Protein AF-A0A0H3GCJ0-F1 (afdb_monomer)

Sequence (112 aa):
MSKFIYASILSLSFLTLSPLSATAGWQDELRKAAKKVDLVKKSIRDPQGPEAKKMLGSDMRRFLQSPETEIDRFCNSAAGKAQGLLQGVAQVLNPQPTEYDEGFFPSPSASK

Mean predicted aligned error: 18.07 Å

Secondary structure (DSSP, 8-state):
-HHHHHHHHHHHHHHHHTTHHHHHHHHHHHHHHHHHHHHHHHHHH-TTSHHHHHHS-HHHHHHHH-HHHHHHHHHHHHHHHHHHHHHHHHHHHS------------------

Radius of gyration: 36.57 Å; Cα contacts (8 Å, |Δi|>4): 35; chains: 1; bounding box: 88×66×76 Å

Organism: Brucella suis biovar 1 (strain 1330) (NCBI:txid204722)

Structure (mmCIF, N/CA/C/O backbone):
data_AF-A0A0H3GCJ0-F1
#
_entry.id   AF-A0A0H3GCJ0-F1
#
loop_
_atom_site.group_PDB
_atom_site.id
_atom_site.type_symbol
_atom_site.label_atom_id
_atom_site.label_alt_id
_atom_site.label_comp_id
_atom_site.label_asym_id
_atom_site.label_entity_id
_atom_site.label_seq_id
_atom_site.pdbx_PDB_ins_code
_atom_site.Cartn_x
_atom_site.Cartn_y
_atom_site.Cartn_z
_atom_site.occupancy
_atom_site.B_iso_or_equiv
_atom_site.auth_seq_id
_atom_site.auth_comp_id
_atom_site.auth_asym_id
_atom_site.auth_atom_id
_atom_site.pdbx_PDB_model_num
ATOM 1 N N . MET A 1 1 ? -23.036 -27.080 58.370 1.00 50.25 1 MET A N 1
ATOM 2 C CA . MET A 1 1 ? -23.604 -27.244 57.012 1.00 50.25 1 MET A CA 1
ATOM 3 C C . MET A 1 1 ? -24.003 -25.924 56.356 1.00 50.25 1 MET A C 1
ATOM 5 O O . MET A 1 1 ? -23.525 -25.667 55.264 1.00 50.25 1 MET A O 1
ATOM 9 N N . SER A 1 2 ? -24.770 -25.042 57.010 1.00 58.78 2 SER A N 1
ATOM 10 C CA . SER A 1 2 ? -25.265 -23.799 56.377 1.00 58.78 2 SER A CA 1
ATOM 11 C C . SER A 1 2 ? -24.169 -22.826 55.880 1.00 58.78 2 SER A C 1
ATOM 13 O O . SER A 1 2 ? -24.241 -22.331 54.761 1.00 58.78 2 SER A O 1
ATOM 15 N N . LYS A 1 3 ? -23.077 -22.629 56.638 1.00 55.28 3 LYS A N 1
ATOM 16 C CA . LYS A 1 3 ? -21.966 -21.724 56.252 1.00 55.28 3 LYS A CA 1
ATOM 17 C C . LYS A 1 3 ? -21.234 -22.127 54.961 1.00 55.28 3 LYS A C 1
ATOM 19 O O . LYS A 1 3 ? -20.780 -21.255 54.230 1.00 55.28 3 LYS A O 1
ATOM 24 N N . PHE A 1 4 ? -21.148 -23.427 54.673 1.00 58.22 4 PHE A N 1
ATOM 25 C CA . PHE A 1 4 ? -20.509 -23.923 53.451 1.00 58.22 4 PHE A CA 1
ATOM 26 C C . PHE A 1 4 ? -21.381 -23.663 52.220 1.00 58.22 4 PHE A C 1
ATOM 28 O O . PHE A 1 4 ? -20.862 -23.247 51.195 1.00 58.22 4 PHE A O 1
ATOM 35 N N . ILE A 1 5 ? -22.703 -23.797 52.354 1.00 61.09 5 ILE A N 1
ATOM 36 C CA . ILE A 1 5 ? -23.660 -23.552 51.267 1.00 61.09 5 ILE A CA 1
ATOM 37 C C . ILE A 1 5 ? -23.641 -22.075 50.847 1.00 61.09 5 ILE A C 1
ATOM 39 O O . ILE A 1 5 ? -23.593 -21.776 49.657 1.00 61.09 5 ILE A O 1
ATOM 43 N N . TYR A 1 6 ? -23.596 -21.146 51.808 1.00 59.47 6 TYR A N 1
ATOM 44 C CA . TYR A 1 6 ? -23.499 -19.713 51.505 1.00 59.47 6 TYR A CA 1
ATOM 45 C C . TYR A 1 6 ? -22.198 -19.344 50.784 1.00 59.47 6 TYR A C 1
ATOM 47 O O . TYR A 1 6 ? -22.236 -18.563 49.836 1.00 59.47 6 TYR A O 1
ATOM 55 N N . ALA A 1 7 ? -21.063 -19.929 51.183 1.00 60.69 7 ALA A N 1
ATOM 56 C CA . ALA A 1 7 ? -19.785 -19.711 50.506 1.00 60.69 7 ALA A CA 1
ATOM 57 C C . ALA A 1 7 ? -19.793 -20.266 49.070 1.00 60.69 7 ALA A C 1
ATOM 59 O O . ALA A 1 7 ? -19.304 -19.608 48.151 1.00 60.69 7 ALA A O 1
ATOM 60 N N . SER A 1 8 ? -20.413 -21.432 48.859 1.00 59.50 8 SER A N 1
ATOM 61 C CA . SER A 1 8 ? -20.589 -22.024 47.530 1.00 59.50 8 SER A CA 1
ATOM 62 C C . SER A 1 8 ? -21.447 -21.142 46.623 1.00 59.50 8 SER A C 1
ATOM 64 O O . SER A 1 8 ? -21.042 -20.869 45.495 1.00 59.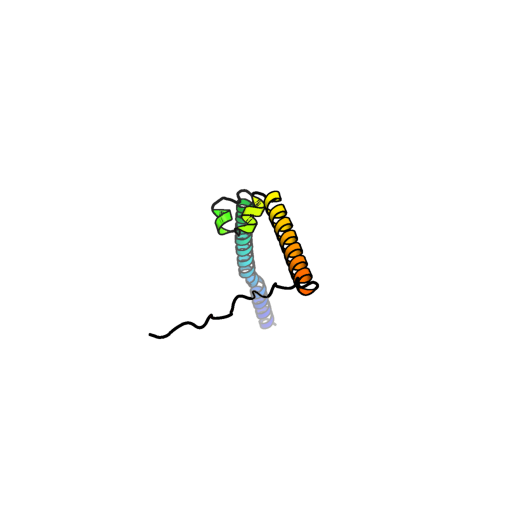50 8 SER A O 1
ATOM 66 N N . ILE A 1 9 ? -22.575 -20.627 47.123 1.00 63.69 9 ILE A N 1
ATOM 67 C CA . ILE A 1 9 ? -23.462 -19.734 46.362 1.00 63.69 9 ILE A CA 1
ATOM 68 C C . ILE A 1 9 ? -22.750 -18.418 46.023 1.00 63.69 9 ILE A C 1
ATOM 70 O O . ILE A 1 9 ? -22.813 -17.977 44.880 1.00 63.69 9 ILE A O 1
ATOM 74 N N . LEU A 1 10 ? -22.016 -17.815 46.965 1.00 60.38 10 LEU A N 1
ATOM 75 C CA . LEU A 1 10 ? -21.267 -16.580 46.701 1.00 60.38 10 LEU A CA 1
ATOM 76 C C . LEU A 1 10 ? -20.169 -16.778 45.641 1.00 60.38 10 LEU A C 1
ATOM 78 O O . LEU A 1 10 ? -19.991 -15.920 44.778 1.00 60.38 10 LEU A O 1
ATOM 82 N N . SER A 1 11 ? -19.464 -17.915 45.679 1.00 60.00 11 SER A N 1
ATOM 83 C CA . SER A 1 11 ? -18.426 -18.246 44.692 1.00 60.00 11 SER A CA 1
ATOM 84 C C . SER A 1 11 ? -18.997 -18.503 43.293 1.00 60.00 11 SER A C 1
ATOM 86 O O . SER A 1 11 ? -18.411 -18.076 42.298 1.00 60.00 11 SER A O 1
ATOM 88 N N . LEU A 1 12 ? -20.176 -19.131 43.212 1.00 60.44 12 LEU A N 1
ATOM 89 C CA . LEU A 1 12 ? -20.853 -19.419 41.951 1.00 60.44 12 LEU A CA 1
ATOM 90 C C . LEU A 1 12 ? -21.359 -18.124 41.297 1.00 60.44 12 LEU A C 1
ATOM 92 O O . LEU A 1 12 ? -21.163 -17.928 40.100 1.00 60.44 12 LEU A O 1
ATOM 96 N N . SER A 1 13 ? -21.894 -17.193 42.095 1.00 59.72 13 SER A N 1
ATOM 97 C CA . SER A 1 13 ? -22.290 -15.851 41.642 1.00 59.72 13 SER A CA 1
ATOM 98 C C . SER A 1 13 ? -21.109 -15.054 41.079 1.00 59.72 13 SER A C 1
ATOM 100 O O . SER A 1 13 ? -21.241 -14.395 40.046 1.00 59.72 13 SER A O 1
ATOM 102 N N . PHE A 1 14 ? -19.934 -15.151 41.713 1.00 56.91 14 PHE A N 1
ATOM 103 C CA . PHE A 1 14 ? -18.710 -14.490 41.246 1.00 56.91 14 PHE A CA 1
ATOM 104 C C . PHE A 1 14 ? -18.207 -15.064 39.913 1.00 56.91 14 PHE A C 1
ATOM 106 O O . PHE A 1 14 ? -17.756 -14.308 39.055 1.00 56.91 14 PHE A O 1
ATOM 113 N N . LEU A 1 15 ? -18.342 -16.375 39.693 1.00 56.50 15 LEU A N 1
ATOM 114 C CA . LEU A 1 15 ? -18.004 -17.023 38.419 1.00 56.50 15 LEU A CA 1
ATOM 115 C C . LEU A 1 15 ? -18.973 -16.638 37.289 1.00 56.50 15 LEU A C 1
ATOM 117 O O . LEU A 1 15 ? -18.541 -16.476 36.150 1.00 56.50 15 LEU A O 1
ATOM 121 N N . THR A 1 16 ? -20.259 -16.427 37.590 1.00 57.00 16 THR A N 1
ATOM 122 C CA . THR A 1 16 ? -21.266 -16.060 36.577 1.00 57.00 16 THR A CA 1
ATOM 123 C C . THR A 1 16 ? -21.293 -14.574 36.215 1.00 57.00 16 THR A C 1
ATOM 125 O O . THR A 1 16 ? -21.661 -14.243 35.091 1.00 57.00 16 THR A O 1
ATOM 128 N N . LEU A 1 17 ? -20.893 -13.667 37.118 1.00 53.50 17 LEU A N 1
ATOM 129 C CA . LEU A 1 17 ? -20.818 -12.229 36.812 1.00 53.50 17 LEU A CA 1
ATOM 130 C C . LEU A 1 17 ? -19.537 -11.825 36.061 1.00 53.50 17 LEU A C 1
ATOM 132 O O . LEU A 1 17 ? -19.485 -10.742 35.479 1.00 53.50 17 LEU A O 1
ATOM 136 N N . SER A 1 18 ? -18.508 -12.676 36.050 1.00 55.38 18 SER A N 1
ATOM 137 C CA . SER A 1 18 ? -17.159 -12.274 35.631 1.00 55.38 18 SER A CA 1
ATOM 138 C C . SER A 1 18 ? -16.782 -12.384 34.139 1.00 55.38 18 SER A C 1
ATOM 140 O O . SER A 1 18 ? -15.665 -11.968 33.834 1.00 55.38 18 SER A O 1
ATOM 142 N N . PRO A 1 19 ? -17.612 -12.825 33.162 1.00 52.69 19 PRO A N 1
ATOM 143 C CA . PRO A 1 19 ? -17.205 -12.716 31.758 1.00 52.69 19 PRO A CA 1
ATOM 144 C C . PRO A 1 19 ? -17.870 -11.570 30.984 1.00 52.69 19 PRO A C 1
ATOM 146 O O . PRO A 1 19 ? -17.436 -11.304 29.864 1.00 52.69 19 PRO A O 1
ATOM 149 N N . LEU A 1 20 ? -18.857 -10.849 31.538 1.00 51.41 20 LEU A N 1
ATOM 150 C CA . LEU A 1 20 ? -19.580 -9.821 30.767 1.00 51.41 20 LEU A CA 1
ATOM 151 C C . LEU A 1 20 ? -18.653 -8.682 30.297 1.00 51.41 20 LEU A C 1
ATOM 153 O O . LEU A 1 20 ? -18.747 -8.215 29.158 1.00 51.41 20 LEU A O 1
ATOM 157 N N . SER A 1 21 ? -17.699 -8.294 31.147 1.00 51.91 21 SER A N 1
ATOM 158 C CA . SER A 1 21 ? -16.721 -7.235 30.867 1.00 51.91 21 SER A CA 1
ATOM 159 C C . SER A 1 21 ? -15.646 -7.660 29.862 1.00 51.91 21 SER A C 1
ATOM 161 O O . SER A 1 21 ? -15.158 -6.828 29.101 1.00 51.91 21 SER A O 1
ATOM 163 N N . ALA A 1 22 ? -15.299 -8.952 29.816 1.00 53.09 22 ALA A N 1
ATOM 164 C CA . ALA A 1 22 ? -14.360 -9.476 28.828 1.00 53.09 22 ALA A CA 1
ATOM 165 C C . ALA A 1 22 ? -15.012 -9.505 27.439 1.00 53.09 22 ALA A C 1
ATOM 167 O O . ALA A 1 22 ? -14.441 -8.990 26.481 1.00 53.09 22 ALA A O 1
ATOM 168 N N . THR A 1 23 ? -16.246 -10.007 27.321 1.00 56.22 23 THR A N 1
ATOM 169 C CA . THR A 1 23 ? -16.966 -10.069 26.036 1.00 56.22 23 THR A CA 1
ATOM 170 C C . THR A 1 23 ? -17.223 -8.699 25.405 1.00 56.22 23 THR A C 1
ATOM 172 O O . THR A 1 23 ? -17.148 -8.575 24.182 1.00 56.22 23 THR A O 1
ATOM 175 N N . ALA A 1 24 ? -17.463 -7.664 26.217 1.00 60.91 24 ALA A N 1
ATOM 176 C CA . ALA A 1 24 ? -17.672 -6.302 25.726 1.00 60.91 24 ALA A CA 1
ATOM 177 C C . ALA A 1 24 ? -16.407 -5.717 25.068 1.00 60.91 24 ALA A C 1
ATOM 179 O O . ALA A 1 24 ? -16.486 -5.124 23.992 1.00 60.91 24 ALA A O 1
ATOM 180 N N . GLY A 1 25 ? -15.228 -5.955 25.658 1.00 72.94 25 GLY A N 1
ATOM 181 C CA . GLY A 1 25 ? -13.954 -5.495 25.097 1.00 72.94 25 GLY A CA 1
ATOM 182 C C . GLY A 1 25 ? -13.628 -6.142 23.747 1.00 72.94 25 GLY A C 1
ATOM 183 O O . GLY A 1 25 ? -13.254 -5.452 22.800 1.00 72.94 25 GLY A O 1
ATOM 184 N N . TRP A 1 26 ? -13.842 -7.457 23.621 1.00 79.00 26 TRP A N 1
ATOM 185 C CA . TRP A 1 26 ? -13.596 -8.179 22.366 1.00 79.00 26 TRP A CA 1
ATOM 186 C C . TRP A 1 26 ? -14.540 -7.749 21.239 1.00 79.00 26 TRP A C 1
ATOM 188 O O . TRP A 1 26 ? -14.107 -7.628 20.094 1.00 79.00 26 TRP A O 1
ATOM 198 N N . GLN A 1 27 ? -15.813 -7.473 21.538 1.00 81.94 27 GLN A N 1
ATOM 199 C CA . GLN A 1 27 ? -16.754 -6.975 20.531 1.00 81.94 27 GLN A CA 1
ATOM 200 C C . GLN A 1 27 ? -16.357 -5.602 19.984 1.00 81.94 27 GLN A C 1
ATOM 202 O O . GLN A 1 27 ? -16.456 -5.376 18.775 1.00 81.94 27 GLN A O 1
ATOM 207 N N . ASP A 1 28 ? -15.883 -4.695 20.836 1.00 86.19 28 ASP A N 1
ATOM 208 C CA . ASP A 1 28 ? -15.432 -3.383 20.382 1.00 86.19 28 ASP A CA 1
ATOM 209 C C . ASP A 1 28 ? -14.130 -3.458 19.581 1.00 86.19 28 ASP A C 1
ATOM 211 O O . ASP A 1 28 ? -14.006 -2.771 18.563 1.00 86.19 28 ASP A O 1
ATOM 215 N N . GLU A 1 29 ? -13.193 -4.330 19.953 1.00 87.06 29 GLU A N 1
ATOM 216 C CA . GLU A 1 29 ? -11.994 -4.581 19.146 1.00 87.06 29 GLU A CA 1
ATOM 217 C C . GLU A 1 29 ? -12.333 -5.207 17.785 1.00 87.06 29 GLU A C 1
ATOM 219 O O . GLU A 1 29 ? -11.829 -4.751 16.755 1.00 87.06 29 GLU A O 1
ATOM 224 N N . LEU A 1 30 ? -13.267 -6.162 17.731 1.00 86.75 30 LEU A N 1
ATOM 225 C CA . LEU A 1 30 ? -13.767 -6.722 16.470 1.00 86.75 30 LEU A CA 1
ATOM 226 C C . LEU A 1 30 ? -14.437 -5.653 15.600 1.00 86.75 30 LEU A C 1
ATOM 228 O O . LEU A 1 30 ? -14.201 -5.585 14.392 1.00 86.75 30 LEU A O 1
ATOM 232 N N . ARG A 1 31 ? -15.226 -4.763 16.206 1.00 89.38 31 ARG A N 1
ATOM 233 C CA . ARG A 1 31 ? -15.860 -3.643 15.502 1.00 89.38 31 ARG A CA 1
ATOM 234 C C . ARG A 1 31 ? -14.823 -2.659 14.955 1.00 89.38 31 ARG A C 1
ATOM 236 O O . ARG A 1 31 ? -14.982 -2.166 13.837 1.00 89.38 31 ARG A O 1
ATOM 243 N N . LYS A 1 32 ? -13.753 -2.369 15.702 1.00 89.62 32 LYS A N 1
ATOM 244 C CA . LYS A 1 32 ? -12.630 -1.543 15.222 1.00 89.62 32 LYS A CA 1
ATOM 245 C C . LYS A 1 32 ? -11.885 -2.229 14.076 1.00 89.62 32 LYS A C 1
ATOM 247 O O . LYS A 1 32 ? -11.573 -1.569 13.085 1.00 89.62 32 LYS A O 1
ATOM 252 N N . ALA A 1 33 ? -11.630 -3.531 14.183 1.00 88.62 33 ALA A N 1
ATOM 253 C CA . ALA A 1 33 ? -10.973 -4.310 13.140 1.00 88.62 33 ALA A CA 1
ATOM 254 C C . ALA A 1 33 ? -11.795 -4.318 11.841 1.00 88.62 33 ALA A C 1
ATOM 256 O O . ALA A 1 33 ? -11.249 -4.021 10.781 1.00 88.62 33 ALA A O 1
ATOM 257 N N . ALA A 1 34 ? -13.111 -4.536 11.924 1.00 90.75 34 ALA A N 1
ATOM 258 C CA . ALA A 1 34 ? -14.007 -4.486 10.768 1.00 90.75 34 ALA A CA 1
ATOM 259 C C . ALA A 1 34 ? -13.945 -3.128 10.044 1.00 90.75 34 ALA A C 1
ATOM 261 O O . ALA A 1 34 ? -13.782 -3.076 8.826 1.00 90.75 34 ALA A O 1
ATOM 262 N N . LYS A 1 35 ? -13.957 -2.018 10.795 1.00 91.06 35 LYS A N 1
ATOM 263 C CA . LYS A 1 35 ? -13.802 -0.670 10.221 1.00 91.06 35 LYS A CA 1
ATOM 264 C C . LYS A 1 35 ? -12.456 -0.480 9.517 1.00 91.06 35 LYS A C 1
ATOM 266 O O . LYS A 1 35 ? -12.409 0.150 8.463 1.00 91.06 35 LYS A O 1
ATOM 271 N N . LYS A 1 36 ? -11.365 -1.018 10.076 1.00 89.50 36 LYS A N 1
ATOM 272 C CA . LYS A 1 36 ? -10.042 -0.980 9.430 1.00 89.50 36 LYS A CA 1
ATOM 273 C C . LYS A 1 36 ? -10.031 -1.782 8.130 1.00 89.50 36 LYS A C 1
ATOM 275 O O . LYS A 1 36 ? -9.484 -1.303 7.145 1.00 89.50 36 LYS A O 1
ATOM 280 N N . VAL A 1 37 ? -10.664 -2.954 8.104 1.00 89.94 37 VAL A N 1
ATOM 281 C CA . VAL A 1 37 ? -10.780 -3.777 6.889 1.00 89.94 37 VAL A CA 1
ATOM 282 C C . VAL A 1 37 ? -11.535 -3.028 5.791 1.00 89.94 37 VAL A C 1
ATOM 284 O O . VAL A 1 37 ? -11.067 -2.983 4.655 1.00 89.94 37 VAL A O 1
ATOM 28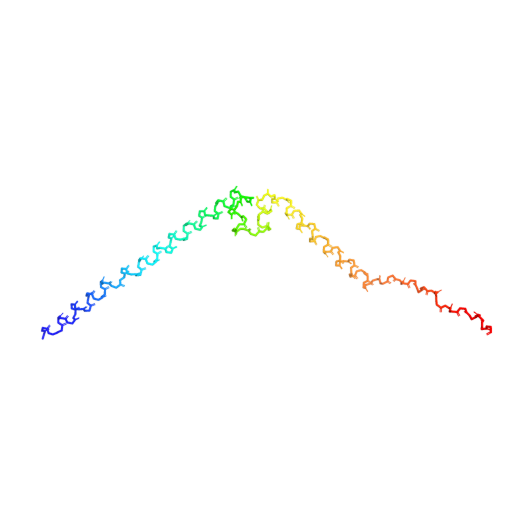7 N N . ASP A 1 38 ? -12.644 -2.368 6.123 1.00 90.81 38 ASP A N 1
ATOM 288 C CA . ASP A 1 38 ? -13.381 -1.548 5.156 1.00 90.81 38 ASP A CA 1
ATOM 289 C C . ASP A 1 38 ? -12.547 -0.375 4.627 1.00 90.81 38 ASP A C 1
ATOM 291 O O . ASP A 1 38 ? -12.608 -0.050 3.438 1.00 90.81 38 ASP A O 1
ATOM 295 N N . LEU A 1 39 ? -11.740 0.251 5.487 1.00 88.50 39 LEU A N 1
ATOM 296 C CA . LEU A 1 39 ? -10.852 1.346 5.099 1.00 88.50 39 LEU A CA 1
ATOM 297 C C . LEU A 1 39 ? -9.738 0.869 4.156 1.00 88.50 39 LEU A C 1
ATOM 299 O O . LEU A 1 39 ? -9.475 1.509 3.135 1.00 88.50 39 LEU A O 1
ATOM 303 N N . VAL A 1 40 ? -9.142 -0.291 4.442 1.00 89.94 40 VAL A N 1
ATOM 304 C CA . VAL A 1 40 ? -8.161 -0.948 3.567 1.00 89.94 40 VAL A CA 1
ATOM 305 C C . VAL A 1 40 ? -8.798 -1.298 2.225 1.00 89.94 40 VAL A C 1
ATOM 307 O O . VAL A 1 40 ? -8.242 -0.969 1.181 1.00 89.94 40 VAL A O 1
ATOM 310 N N . LYS A 1 41 ? -9.998 -1.887 2.225 1.00 90.50 41 LYS A N 1
ATOM 311 C CA . LYS A 1 41 ? -10.728 -2.236 1.000 1.00 90.50 41 LYS A CA 1
ATOM 312 C C . LYS A 1 41 ? -10.982 -1.013 0.118 1.00 90.50 41 LYS A C 1
ATOM 314 O O . LYS A 1 41 ? -10.767 -1.073 -1.090 1.00 90.50 41 LYS A O 1
ATOM 319 N N . LYS A 1 42 ? -11.414 0.105 0.711 1.00 90.94 42 LYS A N 1
ATOM 320 C CA . LYS A 1 42 ? -11.593 1.376 -0.010 1.00 90.94 42 LYS A CA 1
ATOM 321 C C . LYS A 1 42 ? -10.271 1.897 -0.570 1.00 90.94 42 LYS A C 1
ATOM 323 O O . LYS A 1 42 ? -10.235 2.317 -1.719 1.00 90.94 42 LYS A O 1
ATOM 328 N N . SER A 1 43 ? -9.202 1.805 0.216 1.00 90.19 43 SER A N 1
ATOM 329 C CA . SER A 1 43 ? -7.860 2.251 -0.172 1.00 90.19 43 SER A CA 1
ATOM 330 C C . SER A 1 43 ? -7.268 1.436 -1.325 1.00 90.19 43 SER A C 1
ATOM 332 O O . SER A 1 43 ? -6.571 1.986 -2.166 1.00 90.19 43 SER A O 1
ATOM 334 N N . ILE A 1 44 ? -7.552 0.133 -1.390 1.00 89.69 44 ILE A N 1
ATOM 335 C CA . ILE A 1 44 ? -7.128 -0.721 -2.509 1.00 89.69 44 ILE A CA 1
ATOM 336 C C . ILE A 1 44 ? -7.951 -0.421 -3.766 1.00 89.69 44 ILE A C 1
ATOM 338 O O . ILE A 1 44 ? -7.405 -0.407 -4.864 1.00 89.69 44 ILE A O 1
ATOM 342 N N . ARG A 1 45 ? -9.259 -0.169 -3.615 1.00 90.44 45 ARG A N 1
ATOM 343 C CA . ARG A 1 45 ? -10.153 0.141 -4.742 1.00 90.44 45 ARG A CA 1
ATOM 344 C C . ARG A 1 45 ? -9.823 1.481 -5.405 1.00 90.44 45 ARG A C 1
ATOM 346 O O . ARG A 1 45 ? -9.958 1.590 -6.618 1.00 90.44 45 ARG A O 1
ATOM 353 N N . ASP A 1 46 ? -9.436 2.479 -4.616 1.00 91.75 46 ASP A N 1
ATOM 354 C CA . ASP A 1 46 ? -8.976 3.781 -5.101 1.00 91.75 46 ASP A CA 1
ATOM 355 C C . ASP A 1 46 ? -7.607 4.131 -4.488 1.00 91.75 46 ASP A C 1
ATOM 357 O O . ASP A 1 46 ? -7.536 4.827 -3.467 1.00 91.75 46 ASP A O 1
ATOM 361 N N . PRO A 1 47 ? -6.505 3.666 -5.105 1.00 88.12 47 PRO A N 1
ATOM 362 C CA . PRO A 1 47 ? -5.158 3.864 -4.579 1.00 88.12 47 PRO A CA 1
ATOM 363 C C . PRO A 1 47 ? -4.664 5.322 -4.649 1.00 88.12 47 PRO A C 1
ATOM 365 O O . PRO A 1 47 ? -3.659 5.646 -4.012 1.00 88.12 47 PRO A O 1
ATOM 368 N N . GLN A 1 48 ? -5.350 6.223 -5.368 1.00 88.50 48 GLN A N 1
ATOM 369 C CA . GLN A 1 48 ? -5.027 7.662 -5.417 1.00 88.50 48 GLN A CA 1
ATOM 370 C C . GLN A 1 48 ? -5.913 8.516 -4.501 1.00 88.50 48 GLN A C 1
ATOM 372 O O . GLN A 1 48 ? -5.601 9.690 -4.243 1.00 88.50 48 GLN A O 1
ATOM 377 N N . GLY A 1 49 ? -6.971 7.912 -3.966 1.00 90.25 49 GLY A N 1
ATOM 378 C CA . GLY A 1 49 ? -7.907 8.532 -3.051 1.00 90.25 49 GLY A CA 1
ATOM 379 C C . GLY A 1 49 ? -7.275 9.006 -1.737 1.00 90.25 49 GLY A C 1
ATOM 380 O O . GLY A 1 49 ? -6.175 8.590 -1.346 1.00 90.25 49 GLY A O 1
ATOM 381 N N . PRO A 1 50 ? -7.977 9.888 -1.007 1.00 89.31 50 PRO A N 1
ATOM 382 C CA . PRO A 1 50 ? -7.495 10.441 0.256 1.00 89.31 50 PRO A CA 1
ATOM 383 C C . PRO A 1 50 ? -7.277 9.366 1.330 1.00 89.31 50 PRO A C 1
ATOM 385 O O . PRO A 1 50 ? -6.355 9.494 2.132 1.00 89.31 50 PRO A O 1
ATOM 388 N N . GLU A 1 51 ? -8.07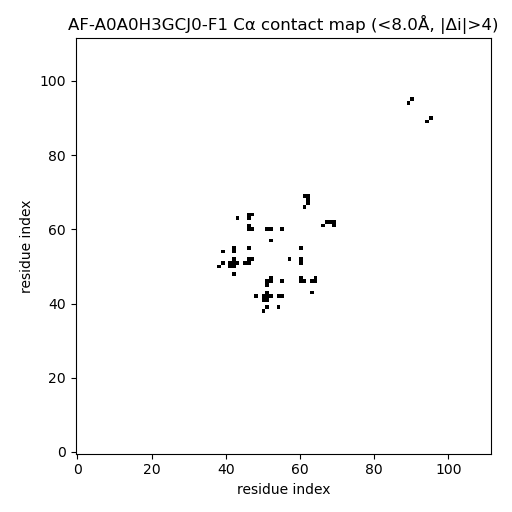5 8.293 1.326 1.00 87.00 51 GLU A N 1
ATOM 389 C CA . GLU A 1 51 ? -7.921 7.195 2.288 1.00 87.00 51 GLU A CA 1
ATOM 390 C C . GLU A 1 51 ? -6.683 6.348 1.997 1.00 87.00 51 GLU A C 1
ATOM 392 O O . GLU A 1 51 ? -5.888 6.093 2.902 1.00 87.00 51 GLU A O 1
ATOM 397 N N . ALA A 1 52 ? -6.429 6.023 0.727 1.00 88.44 52 ALA A N 1
ATOM 398 C CA . ALA A 1 52 ? -5.208 5.336 0.328 1.00 88.44 52 ALA A CA 1
ATOM 399 C C . ALA A 1 52 ? -3.958 6.153 0.653 1.00 88.44 52 ALA A C 1
ATOM 401 O O . ALA A 1 52 ? -2.975 5.595 1.125 1.00 88.44 52 ALA A O 1
ATOM 402 N N . LYS A 1 53 ? -3.987 7.479 0.476 1.00 88.62 53 LYS A N 1
ATOM 403 C CA . LYS A 1 53 ? -2.869 8.364 0.854 1.00 88.62 53 LYS A CA 1
ATOM 404 C C . LYS A 1 53 ? -2.521 8.299 2.343 1.00 88.62 53 LYS A C 1
ATOM 406 O O . LYS A 1 53 ? -1.356 8.473 2.685 1.00 88.62 53 LYS A O 1
ATOM 411 N N . LYS A 1 54 ? -3.512 8.067 3.208 1.00 88.12 54 LYS A N 1
ATOM 412 C CA . LYS A 1 54 ? -3.319 7.927 4.659 1.00 88.12 54 LYS A CA 1
ATOM 413 C C . LYS A 1 54 ? -2.907 6.512 5.063 1.00 88.12 54 LYS A C 1
ATOM 415 O O . LYS A 1 54 ? -2.150 6.353 6.012 1.00 88.12 54 LYS A O 1
ATOM 420 N N . MET A 1 55 ? -3.435 5.500 4.378 1.00 86.88 55 MET A N 1
ATOM 421 C CA . MET A 1 55 ? -3.299 4.091 4.756 1.00 86.88 55 MET A CA 1
ATOM 422 C C . MET A 1 55 ? -2.154 3.353 4.064 1.00 86.88 55 MET A C 1
ATOM 424 O O . MET A 1 55 ? -1.589 2.429 4.642 1.00 86.88 55 MET A O 1
ATOM 428 N N . LEU A 1 56 ? -1.845 3.716 2.823 1.00 89.12 56 LEU A N 1
ATOM 429 C CA . LEU A 1 56 ? -0.925 2.994 1.956 1.00 89.12 56 LEU A CA 1
ATOM 430 C C . LEU A 1 56 ? 0.316 3.843 1.665 1.00 89.12 56 LEU A C 1
ATOM 432 O O . LEU A 1 56 ? 0.234 5.013 1.272 1.00 89.12 56 LEU A O 1
ATOM 436 N N . GLY A 1 57 ? 1.485 3.214 1.794 1.00 89.69 57 GLY A N 1
ATOM 437 C CA . GLY A 1 57 ? 2.755 3.800 1.369 1.00 89.69 57 GLY A CA 1
ATOM 438 C C . GLY A 1 57 ? 2.755 4.160 -0.121 1.00 89.69 57 GLY A C 1
ATOM 439 O O . GLY A 1 57 ? 1.954 3.641 -0.902 1.00 89.69 57 GLY A O 1
ATOM 440 N N . SER A 1 58 ? 3.650 5.063 -0.529 1.00 88.69 58 SER A N 1
ATOM 441 C CA . SER A 1 58 ? 3.776 5.494 -1.931 1.00 88.69 58 SER A CA 1
ATOM 442 C C . SER A 1 58 ? 3.973 4.327 -2.893 1.00 88.69 58 SER A C 1
ATOM 444 O O . SER A 1 58 ? 3.362 4.314 -3.958 1.00 88.69 58 SER A O 1
ATOM 446 N N . ASP A 1 59 ? 4.776 3.344 -2.497 1.00 87.50 59 ASP A N 1
ATOM 447 C CA . ASP A 1 59 ? 5.162 2.230 -3.363 1.00 87.50 59 ASP A CA 1
ATOM 448 C C . ASP A 1 59 ? 3.991 1.273 -3.565 1.00 87.50 59 ASP A C 1
ATOM 450 O O . ASP A 1 59 ? 3.668 0.921 -4.694 1.00 87.50 59 ASP A O 1
ATOM 454 N N . MET A 1 60 ? 3.264 0.963 -2.487 1.00 87.69 60 MET A N 1
ATOM 455 C CA . MET A 1 60 ? 2.032 0.174 -2.554 1.00 87.69 60 MET A CA 1
ATOM 456 C C . MET A 1 60 ? 0.979 0.861 -3.432 1.00 87.69 60 MET A C 1
ATOM 458 O O . MET A 1 60 ? 0.315 0.208 -4.228 1.00 87.69 60 MET A O 1
ATOM 462 N N . ARG A 1 61 ? 0.840 2.191 -3.331 1.00 91.50 61 ARG A N 1
ATOM 463 C CA . ARG A 1 61 ? -0.096 2.951 -4.174 1.00 91.50 61 ARG A CA 1
ATOM 464 C C . ARG A 1 61 ? 0.297 2.935 -5.648 1.00 91.50 61 ARG A C 1
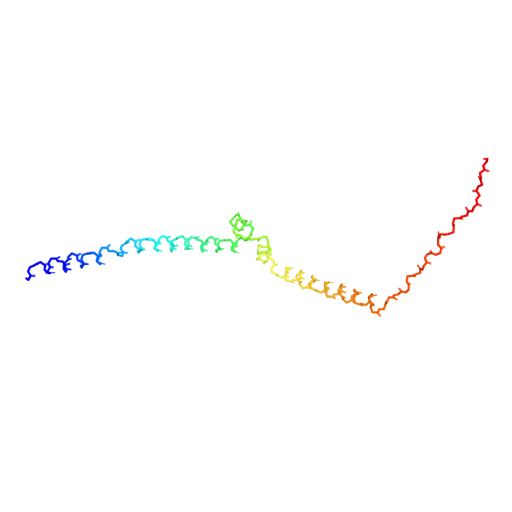ATOM 466 O O . ARG A 1 61 ? -0.575 2.754 -6.491 1.00 91.50 61 ARG A O 1
ATOM 473 N N . ARG A 1 62 ? 1.586 3.103 -5.963 1.00 89.81 62 ARG A N 1
ATOM 474 C CA . ARG A 1 62 ? 2.095 3.014 -7.342 1.00 89.81 62 ARG A CA 1
ATOM 475 C C . ARG A 1 62 ? 1.910 1.614 -7.913 1.00 89.81 62 ARG A C 1
ATOM 477 O O . ARG A 1 62 ? 1.418 1.488 -9.027 1.00 89.81 62 ARG A O 1
ATOM 484 N N . PHE A 1 63 ? 2.213 0.588 -7.124 1.00 91.25 63 PHE A N 1
ATOM 485 C CA . PHE A 1 63 ? 2.040 -0.804 -7.521 1.00 91.25 63 PHE A CA 1
ATOM 486 C C . PHE A 1 63 ? 0.570 -1.157 -7.777 1.00 91.25 63 PHE A C 1
ATOM 488 O O . PHE A 1 63 ? 0.255 -1.759 -8.794 1.00 91.25 63 PHE A O 1
ATOM 495 N N . LEU A 1 64 ? -0.353 -0.736 -6.904 1.00 91.12 64 LEU A N 1
ATOM 496 C CA . LEU A 1 64 ? -1.791 -0.954 -7.111 1.00 91.12 64 LEU A CA 1
ATOM 497 C C . LEU A 1 64 ? -2.348 -0.184 -8.317 1.00 91.12 64 LEU A C 1
ATOM 499 O O . LEU A 1 64 ? -3.362 -0.588 -8.877 1.00 91.12 64 LEU A O 1
ATOM 503 N N . GLN A 1 65 ? -1.714 0.926 -8.703 1.00 90.25 65 GLN A N 1
ATOM 504 C CA . GLN A 1 65 ? -2.126 1.726 -9.854 1.00 90.25 65 GLN A CA 1
ATOM 505 C C . GLN A 1 65 ? -1.588 1.177 -11.180 1.00 90.25 65 GLN A C 1
ATOM 507 O O . GLN A 1 65 ? -2.330 1.142 -12.157 1.00 90.25 65 GLN A O 1
ATOM 512 N N . SER A 1 66 ? -0.308 0.806 -11.232 1.00 90.75 66 SER A N 1
ATOM 513 C CA . SER A 1 66 ? 0.339 0.274 -12.432 1.00 90.75 66 SER A CA 1
ATOM 514 C C . SER A 1 66 ? 1.321 -0.839 -12.055 1.00 90.75 66 SER A C 1
ATOM 516 O O . SER A 1 66 ? 2.528 -0.593 -11.938 1.00 90.75 66 SER A O 1
ATOM 518 N N . PRO A 1 67 ? 0.817 -2.063 -11.819 1.00 89.06 67 PRO A N 1
ATOM 519 C CA . PRO A 1 67 ? 1.643 -3.164 -11.337 1.00 89.06 67 PRO A CA 1
ATOM 520 C C . PRO A 1 67 ? 2.712 -3.551 -12.358 1.00 89.06 67 PRO A C 1
ATOM 522 O O . PRO A 1 67 ? 3.864 -3.729 -11.979 1.00 89.06 67 PRO A O 1
ATOM 525 N N . GLU A 1 68 ? 2.369 -3.594 -13.648 1.00 89.75 68 GLU A N 1
ATOM 526 C CA . GLU A 1 68 ? 3.312 -3.918 -14.727 1.00 89.75 68 GLU A CA 1
ATOM 527 C C . GLU A 1 68 ? 4.491 -2.939 -14.753 1.00 89.75 68 GLU A C 1
ATOM 529 O O . GLU A 1 68 ? 5.645 -3.353 -14.726 1.00 89.75 68 GLU A O 1
ATOM 534 N N . THR A 1 69 ? 4.218 -1.632 -14.676 1.00 91.81 69 THR A N 1
ATOM 535 C CA . THR A 1 69 ? 5.272 -0.607 -14.702 1.00 91.81 69 THR A CA 1
ATOM 536 C C . THR A 1 69 ? 6.217 -0.691 -13.504 1.00 91.81 69 THR A C 1
ATOM 538 O O . THR A 1 69 ? 7.421 -0.477 -13.657 1.00 91.81 69 THR A O 1
ATOM 541 N N . GLU A 1 70 ? 5.708 -0.964 -12.300 1.00 89.69 70 GLU A N 1
ATOM 542 C CA . GLU A 1 70 ? 6.578 -1.092 -11.123 1.00 89.69 70 GLU A CA 1
ATOM 543 C C . GLU A 1 70 ? 7.337 -2.425 -11.101 1.00 89.69 70 GLU A C 1
ATOM 545 O O . GLU A 1 70 ? 8.487 -2.448 -10.660 1.00 89.69 70 GLU A O 1
ATOM 550 N N . ILE A 1 71 ? 6.757 -3.507 -11.634 1.00 87.25 71 ILE A N 1
ATOM 551 C CA . ILE A 1 71 ? 7.476 -4.771 -11.855 1.00 87.25 71 ILE A CA 1
ATOM 552 C C . ILE A 1 71 ? 8.621 -4.548 -12.844 1.00 87.25 71 ILE A C 1
ATOM 554 O O . ILE A 1 71 ? 9.761 -4.898 -12.542 1.00 87.25 71 ILE A O 1
ATOM 558 N N . ASP A 1 72 ? 8.362 -3.888 -13.972 1.00 89.38 72 ASP A N 1
ATOM 559 C CA . ASP A 1 72 ? 9.391 -3.574 -14.963 1.00 89.38 72 ASP A CA 1
ATOM 560 C C . ASP A 1 72 ? 10.485 -2.684 -14.375 1.00 89.38 72 ASP A C 1
ATOM 562 O O . ASP A 1 72 ? 11.675 -2.934 -14.573 1.00 89.38 72 ASP A O 1
ATOM 566 N N . ARG A 1 73 ? 10.121 -1.655 -13.599 1.00 87.81 73 ARG A N 1
ATOM 567 C CA . ARG A 1 73 ? 11.100 -0.804 -12.910 1.00 87.81 73 ARG A CA 1
ATOM 568 C C . ARG A 1 73 ? 11.961 -1.616 -11.946 1.00 87.81 73 ARG A C 1
ATOM 570 O O . ARG A 1 73 ? 13.175 -1.405 -11.898 1.00 87.81 73 ARG A O 1
ATOM 577 N N . PHE A 1 74 ? 11.356 -2.520 -11.183 1.00 88.00 74 PHE A N 1
ATOM 578 C CA . PHE A 1 74 ? 12.079 -3.392 -10.266 1.00 88.00 74 PHE A CA 1
ATOM 579 C C . PHE A 1 74 ? 13.058 -4.301 -11.021 1.00 88.00 74 PHE A C 1
ATOM 581 O O . PHE A 1 74 ? 14.246 -4.321 -10.691 1.00 88.00 74 PHE A O 1
ATOM 588 N N . CYS A 1 75 ? 12.595 -4.977 -12.075 1.00 86.69 75 CYS A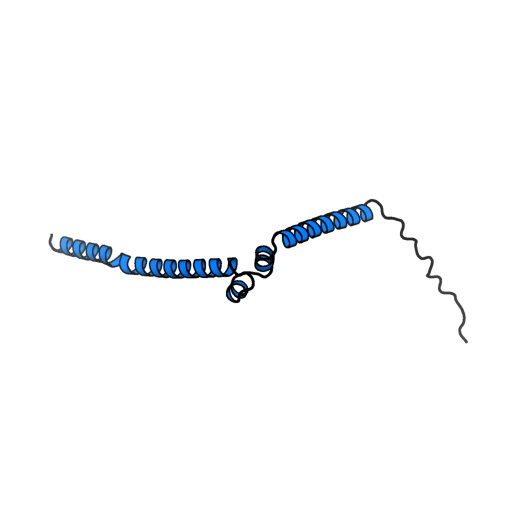 N 1
ATOM 589 C CA . CYS A 1 75 ? 13.415 -5.838 -12.926 1.00 86.69 75 CYS A CA 1
ATOM 590 C C . CYS A 1 75 ? 14.585 -5.070 -13.555 1.00 86.69 75 CYS A C 1
ATOM 592 O O . CYS A 1 75 ? 15.733 -5.508 -13.467 1.00 86.69 75 CYS A O 1
ATOM 594 N N . ASN A 1 76 ? 14.326 -3.883 -14.105 1.00 87.88 76 ASN A N 1
ATOM 595 C CA . ASN A 1 76 ? 15.354 -3.026 -14.695 1.00 87.88 76 ASN A CA 1
ATOM 596 C C . ASN A 1 76 ? 16.364 -2.523 -13.653 1.00 87.88 76 ASN A C 1
ATOM 598 O O . ASN A 1 76 ? 17.561 -2.465 -13.927 1.00 87.88 76 ASN A O 1
ATOM 602 N N . SER A 1 77 ? 15.917 -2.203 -12.434 1.00 85.50 77 SER A N 1
ATOM 603 C CA . SER A 1 77 ? 16.819 -1.821 -11.343 1.00 85.50 77 SER A CA 1
ATOM 604 C C . SER A 1 77 ? 17.723 -2.982 -10.921 1.00 85.50 77 SER A C 1
ATOM 606 O O . SER A 1 77 ? 18.921 -2.784 -10.716 1.00 85.50 77 SER A O 1
ATOM 608 N N . ALA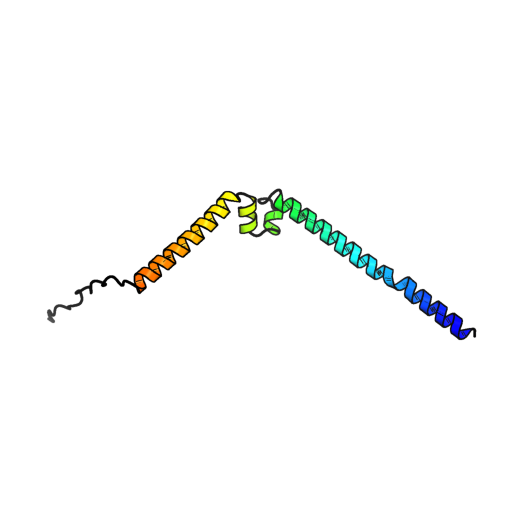 A 1 78 ? 17.178 -4.197 -10.821 1.00 81.31 78 ALA A N 1
ATOM 609 C CA . ALA A 1 78 ? 17.948 -5.393 -10.493 1.00 81.31 78 ALA A CA 1
ATOM 610 C C . ALA A 1 78 ? 18.975 -5.725 -11.587 1.00 81.31 78 ALA A C 1
ATOM 612 O O . ALA A 1 78 ? 20.143 -5.962 -11.274 1.00 81.31 78 ALA A O 1
ATOM 613 N N . ALA A 1 79 ? 18.570 -5.656 -12.859 1.00 79.75 79 ALA A N 1
ATOM 614 C CA . ALA A 1 79 ? 19.461 -5.836 -14.001 1.00 79.75 79 ALA A CA 1
ATOM 615 C C . ALA A 1 79 ? 20.587 -4.789 -14.015 1.00 79.75 79 ALA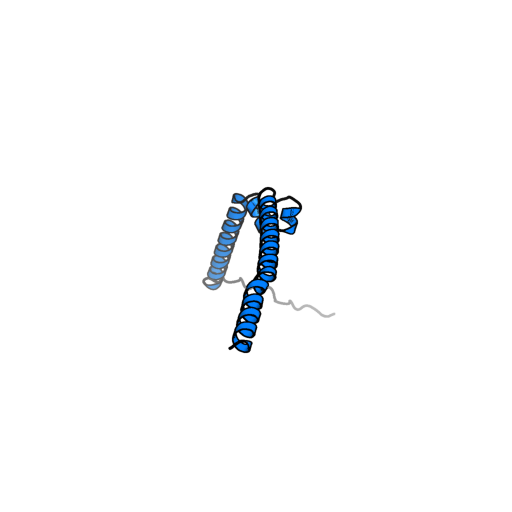 A C 1
ATOM 617 O O . ALA A 1 79 ? 21.754 -5.147 -14.151 1.00 79.75 79 ALA A O 1
ATOM 618 N N . GLY A 1 80 ? 20.266 -3.513 -13.774 1.00 76.94 80 GLY A N 1
ATOM 619 C CA . GLY A 1 80 ? 21.257 -2.439 -13.687 1.00 76.94 80 GLY A CA 1
ATOM 620 C C . GLY A 1 80 ? 22.256 -2.627 -12.540 1.00 76.94 80 GLY A C 1
ATOM 621 O O . GLY A 1 80 ? 23.452 -2.409 -12.721 1.00 76.94 80 GLY A O 1
ATOM 622 N N . LYS A 1 81 ? 21.805 -3.100 -11.369 1.00 77.19 81 LYS A N 1
ATOM 623 C CA . LYS A 1 81 ? 22.702 -3.437 -10.248 1.00 77.19 81 LYS A CA 1
ATOM 624 C C . LYS A 1 81 ? 23.608 -4.622 -10.571 1.00 77.19 81 LYS A C 1
ATOM 626 O O . LYS A 1 81 ? 24.793 -4.571 -10.259 1.00 77.19 81 LYS A O 1
ATOM 631 N N . ALA A 1 82 ? 23.073 -5.663 -11.207 1.00 71.12 82 ALA A N 1
ATOM 632 C CA . ALA A 1 82 ? 23.865 -6.807 -11.649 1.00 71.12 82 ALA A CA 1
ATOM 633 C C . ALA A 1 82 ? 24.916 -6.384 -12.688 1.00 71.12 82 ALA A C 1
ATOM 635 O O . ALA A 1 82 ? 26.080 -6.756 -12.569 1.00 71.12 82 ALA A O 1
ATOM 636 N N . GLN A 1 83 ? 24.541 -5.536 -13.648 1.00 69.00 83 GLN A N 1
ATOM 637 C CA . GLN A 1 83 ? 25.466 -4.984 -14.635 1.00 69.00 83 GLN A CA 1
ATOM 638 C C . GLN A 1 83 ? 26.550 -4.112 -13.987 1.00 69.00 83 GLN A C 1
ATOM 640 O O . GLN A 1 83 ? 27.723 -4.271 -14.314 1.00 69.00 83 GLN A O 1
ATOM 645 N N . GLY A 1 84 ? 26.192 -3.244 -13.037 1.00 73.44 84 GLY A N 1
ATOM 646 C CA . GLY A 1 84 ? 27.155 -2.423 -12.296 1.00 73.44 84 GLY A CA 1
ATOM 647 C C . GLY A 1 84 ? 28.128 -3.254 -11.453 1.00 73.44 84 GLY A C 1
ATOM 648 O O . GLY A 1 84 ? 29.319 -2.956 -11.421 1.00 73.44 84 GLY A O 1
ATOM 649 N N . LEU A 1 85 ? 27.657 -4.339 -10.830 1.00 74.25 85 LEU A N 1
ATOM 650 C CA . LEU A 1 85 ? 28.520 -5.283 -10.113 1.00 74.25 85 LEU A CA 1
ATOM 651 C C . LEU A 1 85 ? 29.482 -6.004 -11.059 1.00 74.25 85 LEU A C 1
ATOM 653 O O . LEU A 1 85 ? 30.668 -6.092 -10.760 1.00 74.25 85 LEU A O 1
ATOM 657 N N . LEU A 1 86 ? 29.002 -6.481 -12.209 1.00 68.50 86 LEU A N 1
ATOM 658 C CA . LEU A 1 86 ? 29.857 -7.121 -13.209 1.00 68.50 86 LEU A CA 1
ATOM 659 C C . LEU A 1 86 ? 30.892 -6.147 -13.784 1.00 68.50 86 LEU A C 1
ATOM 661 O O . LEU A 1 86 ? 32.040 -6.536 -13.968 1.00 68.50 86 LEU A O 1
ATOM 665 N N . GLN A 1 87 ? 30.529 -4.882 -14.007 1.00 69.06 87 GLN A N 1
ATOM 666 C CA . GLN A 1 87 ? 31.480 -3.839 -14.405 1.00 69.06 87 GLN A CA 1
ATOM 667 C C . GLN A 1 87 ? 32.510 -3.555 -13.306 1.00 69.06 87 GLN A C 1
ATOM 669 O O . GLN A 1 87 ? 33.696 -3.473 -13.607 1.00 69.06 87 GLN A O 1
ATOM 674 N N . GLY A 1 88 ? 32.092 -3.473 -12.040 1.00 69.06 88 GLY A N 1
ATOM 675 C CA . GLY A 1 88 ? 33.006 -3.297 -10.910 1.00 69.06 88 GLY A CA 1
ATOM 676 C C . GLY A 1 88 ? 33.976 -4.471 -10.748 1.00 69.06 88 GLY A C 1
ATOM 677 O O . GLY A 1 88 ? 35.172 -4.267 -10.567 1.00 69.06 88 GLY A O 1
ATOM 678 N N . VAL A 1 89 ? 33.493 -5.709 -10.893 1.00 67.50 89 VAL A N 1
ATOM 679 C CA . VAL A 1 89 ? 34.341 -6.911 -10.870 1.00 67.50 89 VAL A CA 1
ATOM 680 C C . VAL A 1 89 ? 35.274 -6.948 -12.083 1.00 67.50 89 VAL A C 1
ATOM 682 O O . VAL A 1 89 ? 36.449 -7.262 -11.926 1.00 67.50 89 VAL A O 1
ATOM 685 N N . ALA A 1 90 ? 34.808 -6.573 -13.276 1.00 60.62 90 ALA A N 1
ATOM 686 C CA . ALA A 1 90 ? 35.651 -6.490 -14.468 1.00 60.62 90 ALA A CA 1
ATOM 687 C C . ALA A 1 90 ? 36.758 -5.429 -14.333 1.00 60.62 90 ALA A C 1
ATOM 689 O O . ALA A 1 90 ? 37.884 -5.686 -14.748 1.00 60.62 90 ALA A O 1
ATOM 690 N N . GLN A 1 91 ? 36.477 -4.281 -13.708 1.00 60.91 91 GLN A N 1
ATOM 691 C CA . GLN A 1 91 ? 37.480 -3.247 -13.418 1.00 60.91 91 GLN A CA 1
ATOM 692 C C . GLN A 1 91 ? 38.531 -3.709 -12.397 1.00 60.91 91 GLN A C 1
ATOM 694 O O . GLN A 1 91 ? 39.687 -3.309 -12.493 1.00 60.91 91 GLN A O 1
ATOM 699 N N . VAL A 1 92 ? 38.154 -4.570 -11.445 1.00 63.56 92 VAL A N 1
ATOM 700 C CA . VAL A 1 92 ? 39.083 -5.156 -10.462 1.00 63.56 92 VAL A CA 1
ATOM 701 C C . VAL A 1 92 ? 39.911 -6.297 -11.064 1.00 63.56 92 VAL A C 1
ATOM 703 O O . VAL A 1 92 ? 41.091 -6.425 -10.751 1.00 63.56 92 VAL A O 1
ATOM 706 N N . LEU A 1 93 ? 39.311 -7.129 -11.922 1.00 55.50 93 LEU A N 1
ATOM 707 C CA . LEU A 1 93 ? 39.971 -8.296 -12.522 1.00 55.50 93 LEU A CA 1
ATOM 708 C C . LEU A 1 93 ? 40.803 -7.961 -13.767 1.00 55.50 93 LEU A C 1
ATOM 710 O O . LEU A 1 93 ? 41.729 -8.700 -14.089 1.00 55.50 93 LEU A O 1
ATOM 714 N N . ASN A 1 94 ? 40.486 -6.873 -14.468 1.00 51.38 94 ASN A N 1
ATOM 715 C CA . ASN A 1 94 ? 41.242 -6.385 -15.615 1.00 51.38 94 ASN A CA 1
ATOM 716 C C . ASN A 1 94 ? 41.393 -4.861 -15.512 1.00 51.38 94 ASN A C 1
ATOM 718 O O . ASN A 1 94 ? 40.690 -4.130 -16.221 1.00 51.38 94 ASN A O 1
ATOM 722 N N . PRO A 1 95 ? 42.262 -4.362 -14.612 1.00 54.94 95 PRO A N 1
ATOM 723 C CA . PRO A 1 95 ? 42.565 -2.944 -14.569 1.00 54.94 95 PRO A CA 1
ATOM 724 C C . PRO A 1 95 ? 43.176 -2.573 -15.921 1.00 54.94 95 PRO A C 1
ATOM 726 O O . PRO A 1 95 ? 44.300 -2.960 -16.237 1.00 54.94 95 PRO A O 1
ATOM 729 N N . GLN A 1 96 ? 42.417 -1.864 -16.759 1.00 57.66 96 GLN A N 1
ATOM 730 C CA . GLN A 1 96 ? 43.017 -1.180 -17.898 1.00 57.66 96 GLN A CA 1
ATOM 731 C C . GLN A 1 96 ? 44.099 -0.253 -17.333 1.00 57.66 96 GLN A C 1
ATOM 733 O O . GLN A 1 96 ? 43.835 0.394 -16.313 1.00 57.66 96 GLN A O 1
ATOM 738 N N . PRO A 1 97 ? 45.306 -0.206 -17.925 1.00 48.22 97 PRO A N 1
ATOM 739 C CA . PRO A 1 97 ? 46.331 0.697 -17.447 1.00 48.22 97 PRO A CA 1
ATOM 740 C C . PRO A 1 97 ? 45.761 2.105 -17.557 1.00 48.22 97 PRO A C 1
ATOM 742 O O . PRO A 1 97 ? 45.457 2.571 -18.654 1.00 48.22 97 PRO A O 1
ATOM 745 N N . THR A 1 98 ? 45.565 2.764 -16.419 1.00 53.50 98 THR A N 1
ATOM 746 C CA . THR A 1 98 ? 45.404 4.209 -16.394 1.00 53.50 98 THR A CA 1
ATOM 747 C C . THR A 1 98 ? 46.658 4.747 -17.065 1.00 53.50 98 THR A C 1
ATOM 749 O O . THR A 1 98 ? 47.758 4.525 -16.553 1.00 53.50 98 THR A O 1
ATOM 752 N N . GLU A 1 99 ? 46.521 5.365 -18.238 1.00 45.12 99 GLU A N 1
ATOM 753 C CA . GLU A 1 99 ? 47.592 6.193 -18.775 1.00 45.12 99 GLU A CA 1
ATOM 754 C C . GLU A 1 99 ? 47.980 7.154 -17.650 1.00 45.12 99 GLU A C 1
ATOM 756 O O . GLU A 1 99 ? 47.165 7.948 -17.173 1.00 45.12 99 GLU A O 1
ATOM 761 N N . TYR A 1 100 ? 49.195 6.980 -17.133 1.00 44.84 100 TYR A N 1
ATOM 762 C CA . TYR A 1 100 ? 49.809 7.965 -16.269 1.00 44.84 100 TYR A CA 1
ATOM 763 C C . TYR A 1 100 ? 49.902 9.228 -17.118 1.00 44.84 100 TYR A C 1
ATOM 765 O O . TYR A 1 100 ? 50.664 9.264 -18.080 1.00 44.84 100 TYR A O 1
ATOM 773 N N . ASP A 1 101 ? 49.078 10.220 -16.794 1.00 47.06 101 ASP A N 1
ATOM 774 C CA . ASP A 1 101 ? 49.206 11.575 -17.309 1.00 47.06 101 ASP A CA 1
ATOM 775 C C . ASP A 1 101 ? 50.617 12.066 -16.947 1.00 47.06 101 ASP A C 1
ATOM 777 O O . ASP A 1 101 ? 50.891 12.467 -15.811 1.00 47.06 101 ASP A O 1
ATOM 781 N N . GLU A 1 102 ? 51.551 11.949 -17.897 1.00 47.88 102 GLU A N 1
ATOM 782 C CA . GLU A 1 102 ? 52.852 12.620 -17.899 1.00 47.88 102 GLU A CA 1
ATOM 783 C C . GLU A 1 102 ? 52.621 14.138 -18.023 1.00 47.88 102 GLU A C 1
ATOM 785 O O . GLU A 1 102 ? 52.961 14.776 -19.014 1.00 47.88 102 GLU A O 1
ATOM 790 N N . GLY A 1 103 ? 51.990 14.729 -17.011 1.00 51.34 103 GLY A N 1
ATOM 791 C CA . GLY A 1 103 ? 51.539 16.119 -17.014 1.00 51.34 103 GLY A CA 1
ATOM 792 C C . GLY A 1 103 ? 52.135 16.981 -15.904 1.00 51.34 103 GLY A C 1
ATOM 793 O O . GLY A 1 103 ? 51.728 18.129 -15.748 1.00 51.34 103 GLY A O 1
ATOM 794 N N . PHE A 1 104 ? 53.093 16.477 -15.115 1.00 48.59 104 PHE A N 1
ATOM 795 C CA . PHE A 1 104 ? 53.682 17.236 -14.003 1.00 48.59 104 PHE A CA 1
ATOM 796 C C . PHE A 1 104 ? 55.205 17.372 -14.104 1.00 48.59 104 PHE A C 1
ATOM 798 O O . PHE A 1 104 ? 55.951 17.017 -13.195 1.00 48.59 104 PHE A O 1
ATOM 805 N N . PHE A 1 105 ? 55.679 17.943 -15.210 1.00 41.88 105 PHE A N 1
ATOM 806 C CA . PHE A 1 105 ? 56.945 18.674 -15.195 1.00 41.88 105 PHE A CA 1
ATOM 807 C C . PHE A 1 105 ? 56.639 20.166 -15.011 1.00 41.88 105 PHE A C 1
ATOM 809 O O . PHE A 1 105 ? 56.182 20.806 -15.959 1.00 41.88 105 PHE A O 1
ATOM 816 N N . PRO A 1 106 ? 56.888 20.773 -13.836 1.00 46.25 106 PRO A N 1
ATOM 817 C CA . PRO A 1 106 ? 56.916 22.223 -13.755 1.00 46.25 106 PRO A CA 1
ATOM 818 C C . PRO A 1 106 ? 58.154 22.717 -14.518 1.00 46.25 106 PRO A C 1
ATOM 820 O O . PRO A 1 106 ? 59.291 22.451 -14.127 1.00 46.25 106 PRO A O 1
ATOM 823 N N . SER A 1 107 ? 57.946 23.419 -15.636 1.00 44.16 107 SER A N 1
ATOM 824 C CA . SER A 1 107 ? 59.021 24.139 -16.325 1.00 44.16 107 SER A CA 1
ATOM 825 C C . SER A 1 107 ? 59.618 25.210 -15.396 1.00 44.16 107 SER A C 1
ATOM 827 O O . SER A 1 107 ? 58.863 26.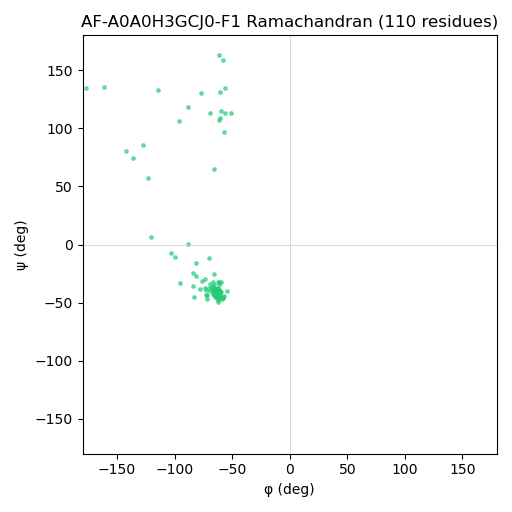002 -14.829 1.00 44.16 107 SER A O 1
ATOM 829 N N . PRO A 1 108 ? 60.951 25.297 -15.244 1.00 51.66 108 PRO A N 1
ATOM 830 C CA . PRO A 1 108 ? 61.580 26.368 -14.486 1.00 51.66 108 PRO A CA 1
ATOM 831 C C . PRO A 1 108 ? 61.847 27.566 -15.408 1.00 51.66 108 PRO A C 1
ATOM 833 O O . PRO A 1 108 ? 62.598 27.441 -16.371 1.00 51.66 108 PRO A O 1
ATOM 836 N N . SER A 1 109 ? 61.244 28.726 -15.133 1.00 42.84 109 SER A N 1
ATOM 837 C CA . SER A 1 109 ? 61.626 30.063 -15.648 1.00 42.84 109 SER A CA 1
ATOM 838 C C . SER A 1 109 ? 60.705 31.114 -15.015 1.00 42.84 109 SER A C 1
ATOM 840 O O . SER A 1 109 ? 59.500 30.915 -14.999 1.00 42.84 109 SER A O 1
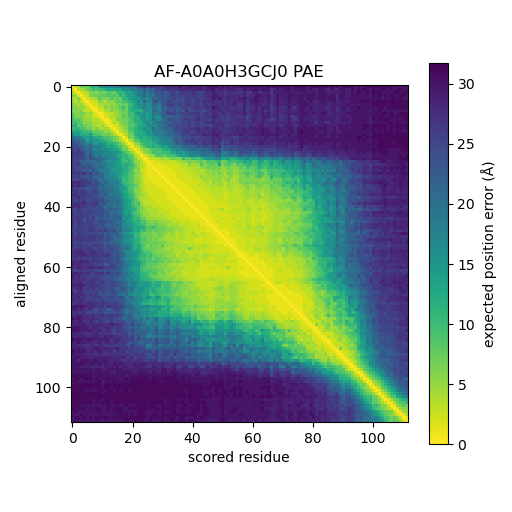ATOM 842 N N . ALA A 1 110 ? 61.112 32.271 -14.505 1.00 43.03 110 ALA A N 1
ATOM 843 C CA . ALA A 1 110 ? 62.397 32.874 -14.178 1.00 43.03 110 ALA A CA 1
ATOM 844 C C . ALA A 1 110 ? 62.051 34.025 -13.203 1.00 43.03 110 ALA A C 1
ATOM 846 O O . ALA A 1 110 ? 61.076 34.743 -13.440 1.00 43.03 110 ALA A O 1
ATOM 847 N N . SER A 1 111 ? 62.792 34.193 -12.104 1.00 39.12 111 SER A N 1
ATOM 848 C CA . SER A 1 111 ? 62.621 35.353 -11.215 1.00 39.12 111 SER A CA 1
ATOM 849 C C . SER A 1 111 ? 63.290 36.573 -11.851 1.00 39.12 111 SER A C 1
ATOM 851 O O . SER A 1 111 ? 64.433 36.473 -12.299 1.00 39.12 111 SER A O 1
ATOM 853 N N . LYS A 1 112 ? 62.565 37.694 -11.909 1.00 41.00 112 LYS A N 1
ATOM 854 C CA . LYS A 1 112 ? 63.130 39.033 -12.134 1.00 41.00 112 LYS A CA 1
ATOM 855 C C . LYS A 1 112 ? 63.849 39.522 -10.883 1.00 41.00 112 LYS A C 1
ATOM 857 O O . LYS A 1 112 ? 63.450 39.074 -9.783 1.00 41.00 112 LYS A O 1
#

Solvent-accessible surface area (backbone atoms only — not comparable to full-atom values): 6644 Å² total; per-residue (Å²): 116,69,73,59,54,53,53,51,52,54,53,52,54,53,64,70,64,63,52,63,70,57,56,53,54,52,52,53,51,52,52,52,49,53,53,50,52,53,50,50,53,51,17,68,75,35,36,84,38,76,58,10,66,75,74,42,55,72,64,59,26,48,34,72,71,39,47,68,61,47,51,50,49,51,53,52,51,52,52,50,51,52,51,52,50,52,50,54,50,45,49,70,76,52,62,71,79,73,78,76,78,92,74,82,76,83,79,89,83,79,87,129

Foldseek 3Di:
DVVVVVVVVVVVVVVVVPCPVVVVVVVVVVVVVVVVVVLVVVCLVPVPDPSVVVVPDPLRSVCSVPVPVSVVVVVVVVVVVVVVVVVVVCCVVDVDPPPPPPPDDDDDDDDD

pLDDT: mean 72.16, std 17.25, range [39.12, 91.81]